Protein 3ZSU (pdb70)

Foldseek 3Di:
DDDADPVLVVLLVVLVVLLVVLVVCLVVLLVCLLVLVVVVNVVSCVPSVVSSLVSLVSNLVSDDPVLRPQLVVLSVQLVVLSVQLVVCSVVSHSVSNVVSSVSNVVSVVSSVVSDDDD

GO terms:
  GO:0031676 plasma membrane-derived thylakoid membrane (C, EXP)

Organism: Thermosynechococcus vestitus (strain NIES-2133 / IAM M-273 / BP-1) (NCBI:txid197221)

Radius of gyration: 15.17 Å; Cα contacts (8 Å, |Δi|>4): 132; chains: 1; bounding box: 46×20×32 Å

InterPro domains:
  IPR008797 Oxygen-evolving enhancer protein 3 [PF05757] (5-149)
  IPR017487 Photosystem II PsbQ, cyanobacteria [TIGR03042] (7-149)
  IPR023222 PsbQ-like domain superfamily [G3DSA:1.20.120.290] (23-152)
  IPR023222 PsbQ-like domain superfamily [SSF101112] (45-149)

Sequence (118 aa):
PPTYSELQITRIQDYLRDIEKNAERFADLEVSVAKGDWQEARNIMRGPLGEMLMMDMRALNRNLLAKDQPTPTALTRRALTDDFLKIDQQGADLDSVTVAQEGFREAEADFKAYLNNSLPEL

B-factor: mean 22.83, std 10.62, range [11.5, 71.61]

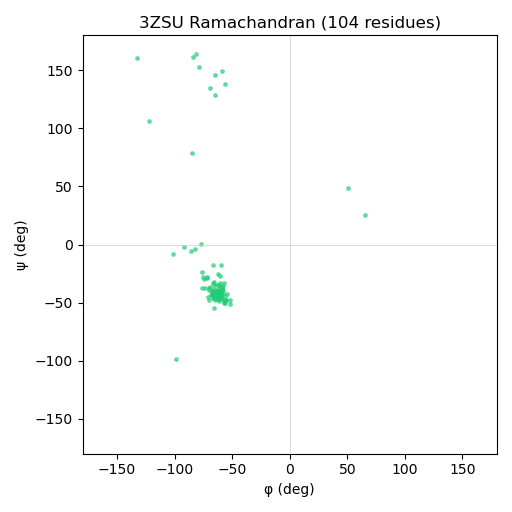Nearest PDB structures (foldseek):
  3zsu-assembly1_A  TM=1.009E+00  e=3.469E-16  Thermosynechococcus vestitus BP-1
  7n8o-assembly1_Q  TM=8.915E-01  e=2.646E-06  Synechocystis sp. PCC 6803 substr. Kazusa
  1nze-assembly1_A  TM=8.812E-01  e=1.238E-03  Spinacia oleracea
  1vyk-assembly1_A  TM=9.162E-01  e=1.987E-03  Spinacia oleracea
  4yuu-assembly3_Q2  TM=8.510E-01  e=5.394E-03  Cyanidium caldarium

Structure (mmCIF, N/CA/C/O backbone):
data_3ZSU
#
_entry.id   3ZSU
#
_cell.length_a   47.165
_cell.length_b   47.165
_cell.length_c   106.700
_cell.angle_alpha   90.00
_cell.angle_beta   90.00
_cell.angle_gamma   120.00
#
_symmetry.space_group_name_H-M   'P 31 2 1'
#
loop_
_entity.id
_entity.type
_entity.pdbx_description
1 polymer 'TLL2057 PROTEIN'
2 non-polymer 'SULFATE ION'
3 water water
#
loop_
_atom_site.group_PDB
_atom_site.id
_atom_site.type_symbol
_atom_site.label_atom_id
_atom_site.label_alt_id
_atom_site.label_comp_id
_atom_site.label_asym_id
_atom_site.label_entity_id
_atom_site.label_seq_id
_atom_site.pdbx_PDB_ins_code
_atom_site.Cartn_x
_atom_site.Cartn_y
_atom_site.Cartn_z
_atom_site.occupancy
_atom_site.B_iso_or_equiv
_atom_site.auth_seq_id
_atom_site.auth_comp_id
_atom_site.auth_asym_id
_atom_site.auth_atom_id
_atom_site.pdbx_PDB_model_num
ATOM 1 N N . PRO A 1 12 ? 34.008 19.028 7.330 1.00 69.22 34 PRO A N 1
ATOM 2 C CA . PRO A 1 12 ? 32.641 19.281 6.867 1.00 67.84 34 PRO A CA 1
ATOM 3 C C . PRO A 1 12 ? 32.436 18.867 5.373 1.00 63.41 34 PRO A C 1
ATOM 4 O O . PRO A 1 12 ? 33.176 19.323 4.495 1.00 61.96 34 PRO A O 1
ATOM 8 N N . PRO A 1 13 ? 31.427 18.022 5.097 1.00 60.00 35 PRO A N 1
ATOM 9 C CA . PRO A 1 13 ? 31.272 17.412 3.759 1.00 55.37 35 PRO A CA 1
ATOM 10 C C . PRO A 1 13 ? 31.170 18.414 2.622 1.00 50.72 35 PRO A C 1
ATOM 11 O O . PRO A 1 13 ? 30.490 19.430 2.729 1.00 51.38 35 PRO A O 1
ATOM 15 N N . THR A 1 14 ? 31.846 18.114 1.527 1.00 45.02 36 THR A N 1
ATOM 16 C CA . THR A 1 14 ? 31.710 18.899 0.319 1.00 40.78 36 THR A CA 1
ATOM 17 C C . THR A 1 14 ? 31.523 17.896 -0.829 1.00 33.69 36 THR A C 1
ATOM 18 O O . THR A 1 14 ? 31.883 16.718 -0.700 1.00 31.41 36 THR A O 1
ATOM 22 N N . TYR A 1 15 ? 30.995 18.372 -1.935 1.00 29.47 37 TYR A N 1
ATOM 23 C CA . TYR A 1 15 ? 30.825 17.562 -3.116 1.00 26.16 37 TYR A CA 1
ATOM 24 C C . TYR A 1 15 ? 32.158 17.209 -3.752 1.00 26.91 37 TYR A C 1
ATOM 25 O O . TYR A 1 15 ? 32.953 18.110 -3.962 1.00 27.66 37 TYR A O 1
ATOM 34 N N . SER A 1 16 ? 32.324 15.950 -4.119 1.00 22.74 38 SER A N 1
ATOM 35 C CA . SER A 1 16 ? 33.490 15.536 -4.942 1.00 23.73 38 SER A CA 1
ATOM 36 C C . SER A 1 16 ? 33.296 15.806 -6.397 1.00 24.17 38 SER A C 1
ATOM 37 O O . SER A 1 16 ? 32.149 15.965 -6.859 1.00 22.01 38 SER A O 1
ATOM 40 N N . GLU A 1 17 ? 34.382 15.786 -7.169 1.00 23.42 39 GLU A N 1
ATOM 41 C CA . GLU A 1 17 ? 34.278 15.959 -8.636 1.00 24.90 39 GLU A CA 1
ATOM 42 C C . GLU A 1 17 ? 33.410 14.896 -9.275 1.00 22.39 39 GLU A C 1
ATOM 43 O O . GLU A 1 17 ? 32.626 15.136 -10.218 1.00 22.93 39 GLU A O 1
ATOM 49 N N . LEU A 1 18 ? 33.510 13.687 -8.767 1.00 20.63 40 LEU A N 1
ATOM 50 C CA . LEU A 1 18 ? 32.715 12.635 -9.294 1.00 20.13 40 LEU A CA 1
ATOM 51 C C . LEU A 1 18 ? 31.245 12.886 -9.047 1.00 19.34 40 LEU A C 1
ATOM 52 O O . LEU A 1 18 ? 30.441 12.722 -9.966 1.00 19.04 40 LEU A O 1
ATOM 57 N N . GLN A 1 19 ? 30.902 13.280 -7.827 1.00 19.65 41 GLN A N 1
ATOM 58 C CA . GLN A 1 19 ? 29.484 13.536 -7.570 1.00 19.44 41 GLN A CA 1
ATOM 59 C C . GLN A 1 19 ? 28.989 14.633 -8.453 1.00 19.77 41 GLN A C 1
ATOM 60 O O . GLN A 1 19 ? 27.863 14.557 -9.022 1.00 18.31 41 GLN A O 1
ATOM 66 N N . ILE A 1 20 ? 29.756 15.707 -8.576 1.00 18.83 42 ILE A N 1
ATOM 67 C CA . ILE A 1 20 ? 29.357 16.850 -9.353 1.00 21.00 42 ILE A CA 1
ATOM 68 C C . ILE A 1 20 ? 29.106 16.490 -10.805 1.00 21.24 42 ILE A C 1
ATOM 69 O O . ILE A 1 20 ? 28.018 16.878 -11.374 1.00 20.23 42 ILE A O 1
ATOM 74 N N . THR A 1 21 ? 30.021 15.710 -11.402 1.00 19.33 43 THR A N 1
ATOM 75 C CA . THR A 1 21 ? 29.854 15.307 -12.780 1.00 22.44 43 THR A CA 1
ATOM 76 C C . THR A 1 21 ? 28.601 14.375 -12.979 1.00 19.28 43 THR A C 1
ATOM 77 O O . THR A 1 21 ? 27.904 14.483 -13.976 1.00 18.89 43 THR A O 1
ATOM 81 N N . ARG A 1 22 ? 28.400 13.456 -12.035 1.00 18.13 44 ARG A N 1
ATOM 82 C CA . ARG A 1 22 ? 27.235 12.592 -12.125 1.00 17.64 44 ARG A CA 1
ATOM 83 C C . ARG A 1 22 ? 25.949 13.401 -12.004 1.00 18.13 44 ARG A C 1
ATOM 84 O O . ARG A 1 22 ? 24.997 13.173 -12.750 1.00 17.18 44 ARG A O 1
ATOM 92 N N . ILE A 1 23 ? 25.896 14.324 -11.075 1.00 16.12 45 ILE A N 1
ATOM 93 C CA . ILE A 1 23 ? 24.719 15.205 -10.886 1.00 16.04 45 ILE A CA 1
ATOM 94 C C . ILE A 1 23 ? 24.410 15.970 -12.159 1.00 16.46 45 ILE A C 1
ATOM 95 O O . ILE A 1 23 ? 23.272 16.094 -12.625 1.00 16.93 45 ILE A O 1
ATOM 100 N N . GLN A 1 24 ? 25.441 16.576 -12.731 1.00 16.39 46 GLN A N 1
ATOM 101 C CA . GLN A 1 24 ? 25.318 17.315 -13.963 1.00 16.37 46 GLN A CA 1
ATOM 102 C C . GLN A 1 24 ? 24.731 16.456 -15.083 1.00 17.38 46 GLN A C 1
ATOM 103 O O . GLN A 1 24 ? 23.784 16.868 -15.762 1.00 15.75 46 GLN A O 1
ATOM 109 N N . ASP A 1 25 ? 25.213 15.221 -15.215 1.00 16.33 47 ASP A N 1
ATOM 110 C CA . ASP A 1 25 ? 24.742 14.354 -16.272 1.00 19.32 47 ASP A CA 1
ATOM 111 C C . ASP A 1 25 ? 23.286 13.887 -16.018 1.00 17.04 47 ASP A C 1
ATOM 112 O O . ASP A 1 25 ? 22.460 13.840 -16.923 1.00 16.45 47 ASP A O 1
ATOM 117 N N . TYR A 1 26 ? 22.955 13.467 -14.799 1.00 14.89 48 TYR A N 1
ATOM 118 C CA . TYR A 1 26 ? 21.596 13.072 -14.510 1.00 14.93 48 TYR A CA 1
ATOM 119 C C . TYR A 1 26 ? 20.632 14.223 -14.685 1.00 13.88 48 TYR A C 1
ATOM 120 O O . TYR A 1 26 ? 19.559 14.039 -15.206 1.00 14.02 48 TYR A O 1
ATOM 129 N N . LEU A 1 27 ? 21.023 15.417 -14.238 1.00 14.18 49 LEU A N 1
ATOM 130 C CA . LEU A 1 27 ? 20.140 16.605 -14.380 1.00 13.58 49 LEU A CA 1
ATOM 131 C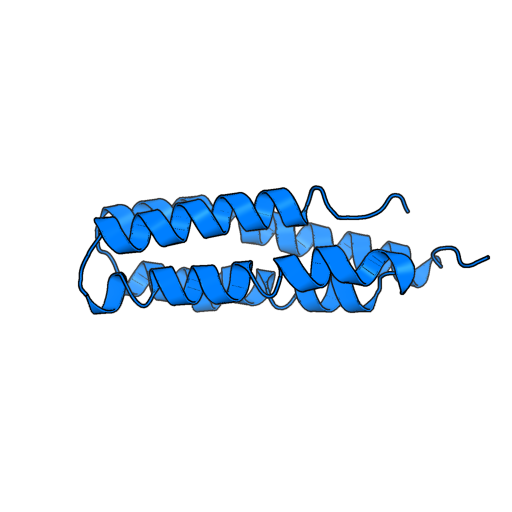 C . LEU A 1 27 ? 19.890 16.944 -15.842 1.00 14.31 49 LEU A C 1
ATOM 132 O O . LEU A 1 27 ? 18.785 17.273 -16.222 1.00 13.75 49 LEU A O 1
ATOM 137 N N . ARG A 1 28 ? 20.892 16.737 -16.669 1.00 14.27 50 ARG A N 1
ATOM 138 C CA . ARG A 1 28 ? 20.732 16.968 -18.134 1.00 15.31 50 ARG A CA 1
ATOM 139 C C . ARG A 1 28 ? 19.648 16.029 -18.634 1.00 16.51 50 ARG A C 1
ATOM 140 O O . ARG A 1 28 ? 18.767 16.411 -19.403 1.00 16.18 50 ARG A O 1
ATOM 148 N N . ASP A 1 29 ? 19.712 14.783 -18.260 1.00 15.71 51 ASP A N 1
ATOM 149 C CA . ASP A 1 29 ? 18.790 13.822 -18.749 1.00 17.01 51 ASP A CA 1
ATOM 150 C C . ASP A 1 29 ? 17.405 14.054 -18.201 1.00 15.24 51 ASP A C 1
ATOM 151 O O . ASP A 1 29 ? 16.399 13.858 -18.887 1.00 15.80 51 ASP A O 1
ATOM 156 N N . ILE A 1 30 ? 17.315 14.472 -16.944 1.00 14.07 52 ILE A N 1
ATOM 157 C CA . ILE A 1 30 ? 16.043 14.762 -16.289 1.00 13.54 52 ILE A CA 1
ATOM 158 C C . ILE A 1 30 ? 15.404 15.892 -17.072 1.00 13.94 52 ILE A C 1
ATOM 159 O O . ILE A 1 30 ? 14.190 15.826 -17.373 1.00 14.53 52 ILE A O 1
ATOM 164 N N . GLU A 1 31 ? 16.138 16.945 -17.355 1.00 13.77 53 GLU A N 1
ATOM 165 C CA . GLU A 1 31 ? 15.510 18.119 -17.979 1.00 13.52 53 GLU A CA 1
ATOM 166 C C . GLU A 1 31 ? 15.153 17.840 -19.430 1.00 14.85 53 GLU A C 1
ATOM 167 O O . GLU A 1 31 ? 14.120 18.322 -19.921 1.00 16.01 53 GLU A O 1
ATOM 173 N N . LYS A 1 32 ? 15.875 16.979 -20.084 1.00 15.00 54 LYS A N 1
ATOM 174 C CA . LYS A 1 32 ? 15.547 16.634 -21.476 1.00 15.64 54 LYS A CA 1
ATOM 175 C C . LYS A 1 32 ? 14.231 15.807 -21.479 1.00 16.11 54 LYS A C 1
ATOM 176 O O . LYS A 1 32 ? 13.283 16.156 -22.226 1.00 16.70 54 LYS A O 1
ATOM 182 N N . ASN A 1 33 ? 14.156 14.790 -20.603 1.00 15.02 55 ASN A N 1
ATOM 183 C CA . ASN A 1 33 ? 12.951 13.982 -20.547 1.00 14.94 55 ASN A CA 1
ATOM 184 C C . ASN A 1 33 ? 11.748 14.805 -20.051 1.00 14.84 55 ASN A C 1
ATOM 185 O O . ASN A 1 33 ? 10.621 14.553 -20.499 1.00 15.49 55 ASN A O 1
ATOM 190 N N . ALA A 1 34 ? 11.965 15.777 -19.181 1.00 13.28 56 ALA A N 1
ATOM 191 C CA . ALA A 1 34 ? 10.896 16.655 -18.667 1.00 12.90 56 ALA A CA 1
ATOM 192 C C . ALA A 1 34 ? 10.186 17.444 -19.729 1.00 14.25 56 ALA A C 1
ATOM 193 O O . ALA A 1 34 ? 9.036 17.912 -19.535 1.00 14.56 56 ALA A O 1
ATOM 195 N N . GLU A 1 35 ? 10.788 17.568 -20.905 1.00 15.05 57 GLU A N 1
ATOM 196 C CA . GLU A 1 35 ? 10.113 18.243 -22.018 1.00 15.73 57 GLU A CA 1
ATOM 197 C C . GLU A 1 35 ? 8.809 17.495 -22.362 1.00 16.31 57 GLU A C 1
ATOM 198 O O . GLU A 1 35 ? 7.852 18.096 -22.888 1.00 18.56 57 GLU A O 1
ATOM 204 N N . ARG A 1 36 ? 8.767 16.201 -22.088 1.00 15.04 58 ARG A N 1
ATOM 205 C CA . ARG A 1 36 ? 7.569 15.440 -22.406 1.00 15.79 58 ARG A CA 1
ATOM 206 C C . ARG A 1 36 ? 6.429 15.639 -21.439 1.00 14.38 58 ARG A C 1
ATOM 207 O O . ARG A 1 36 ? 5.322 15.068 -21.698 1.00 14.91 58 ARG A O 1
ATOM 215 N N . PHE A 1 37 ? 6.580 16.473 -20.401 1.00 13.66 59 PHE A N 1
ATOM 216 C CA . PHE A 1 37 ? 5.398 16.880 -19.626 1.00 13.55 59 PHE A CA 1
ATOM 217 C C . PHE A 1 37 ? 4.351 17.522 -20.507 1.00 13.73 59 PHE A C 1
ATOM 218 O O . PHE A 1 37 ? 3.146 17.351 -20.285 1.00 14.20 59 PHE A O 1
ATOM 226 N N . ALA A 1 38 ? 4.769 18.242 -21.550 1.00 14.58 60 ALA A N 1
ATOM 227 C CA . ALA A 1 38 ? 3.806 18.921 -22.384 1.00 16.36 60 ALA A CA 1
ATOM 228 C C . ALA A 1 38 ? 2.942 17.918 -23.151 1.00 15.80 60 ALA A C 1
ATOM 229 O O . ALA A 1 38 ? 1.710 18.068 -23.220 1.00 16.31 60 ALA A O 1
ATOM 231 N N . ASP A 1 39 ? 3.597 16.918 -23.744 1.00 16.65 61 ASP A N 1
ATOM 232 C CA . ASP A 1 39 ? 2.895 15.862 -24.430 1.00 19.05 61 ASP A CA 1
ATOM 233 C C . ASP A 1 39 ? 1.976 15.074 -23.487 1.00 16.09 61 ASP A C 1
ATOM 234 O O . ASP A 1 39 ? 0.865 14.695 -23.871 1.00 16.60 61 ASP A O 1
ATOM 239 N N . LEU A 1 40 ? 2.389 14.899 -22.253 1.00 14.51 62 LEU A N 1
ATOM 240 C CA . LEU A 1 40 ? 1.561 14.176 -21.310 1.00 13.88 62 LEU A CA 1
ATOM 241 C C . LEU A 1 40 ? 0.298 15.001 -21.094 1.00 13.56 62 LEU A C 1
ATOM 242 O O . LEU A 1 40 ? -0.836 14.460 -21.066 1.00 15.05 62 LEU A O 1
ATOM 247 N N . GLU A 1 41 ? 0.440 16.293 -20.861 1.00 14.19 63 GLU A N 1
ATOM 248 C CA . GLU A 1 41 ? -0.731 17.131 -20.583 1.00 14.17 63 GLU A CA 1
ATOM 249 C C . GLU A 1 41 ? -1.743 17.122 -21.738 1.00 14.76 63 GLU A C 1
ATOM 250 O O . GLU A 1 41 ? -2.943 17.078 -21.498 1.00 15.07 63 GLU A O 1
ATOM 256 N N . VAL A 1 42 ? -1.231 17.211 -22.969 1.00 14.45 64 VAL A N 1
ATOM 257 C CA . VAL A 1 42 ? -2.117 17.154 -24.149 1.00 16.40 64 VAL A CA 1
ATOM 258 C C . VAL A 1 42 ? -2.802 15.794 -24.232 1.00 16.02 64 VAL A C 1
ATOM 259 O O . VAL A 1 42 ? -4.010 15.758 -24.494 1.00 17.27 64 VAL A O 1
ATOM 263 N N . SER A 1 43 ? -2.075 14.691 -24.046 1.00 15.85 65 SER A N 1
ATOM 264 C CA . SER A 1 43 ? -2.680 13.374 -24.104 1.00 17.48 65 SER A CA 1
ATOM 265 C C . SER A 1 43 ? -3.747 13.179 -23.070 1.00 16.45 65 SER A C 1
ATOM 266 O O . SER A 1 43 ? -4.810 12.628 -23.342 1.00 17.69 65 SER A O 1
ATOM 269 N N . VAL A 1 44 ? -3.472 13.606 -21.864 1.00 15.54 66 VAL A N 1
ATOM 270 C CA . VAL A 1 44 ? -4.462 13.588 -20.811 1.00 15.37 66 VAL A CA 1
ATOM 271 C C . VAL A 1 44 ? -5.699 14.429 -21.152 1.00 16.55 66 VAL A C 1
ATOM 272 O O . VAL A 1 44 ? -6.844 13.919 -20.991 1.00 17.62 66 VAL A O 1
ATOM 276 N N . ALA A 1 45 ? -5.500 15.611 -21.712 1.00 16.29 67 ALA A N 1
ATOM 277 C CA . ALA A 1 45 ? -6.643 16.485 -22.093 1.00 18.06 67 ALA A CA 1
ATOM 278 C C . ALA A 1 45 ? -7.544 15.827 -23.102 1.00 18.47 67 ALA A C 1
ATOM 279 O O . ALA A 1 45 ? -8.773 16.029 -23.074 1.00 22.15 67 ALA A O 1
ATOM 281 N N . LYS A 1 46 ? -6.969 15.021 -23.979 1.00 19.20 68 LYS A N 1
ATOM 282 C CA . LYS A 1 46 ? -7.707 14.313 -25.043 1.00 22.36 68 LYS A CA 1
ATOM 283 C C . LYS A 1 46 ? -8.283 12.967 -24.540 1.00 22.40 68 LYS A C 1
ATOM 284 O O . LYS A 1 46 ? -9.004 12.276 -25.310 1.00 24.66 68 LYS A O 1
ATOM 290 N N . GLY A 1 47 ? -7.966 12.567 -23.302 1.00 21.26 69 GLY A N 1
ATOM 291 C CA . GLY A 1 47 ? -8.360 11.253 -22.826 1.00 21.19 69 GLY A CA 1
ATOM 292 C C . GLY A 1 47 ? -7.675 10.146 -23.578 1.00 23.03 69 GLY A C 1
ATOM 293 O O . GLY A 1 47 ? -8.240 8.991 -23.686 1.00 21.98 69 GLY A O 1
ATOM 294 N N . ASP A 1 48 ? -6.485 10.468 -24.149 1.00 21.54 70 ASP A N 1
ATOM 295 C CA . ASP A 1 48 ? -5.690 9.507 -24.850 1.00 22.44 70 ASP A CA 1
ATOM 296 C C . ASP A 1 48 ? -4.833 8.760 -23.888 1.00 20.61 70 ASP A C 1
ATOM 297 O O . ASP A 1 48 ? -3.603 8.997 -23.750 1.00 20.98 70 ASP A O 1
ATOM 302 N N . TRP A 1 49 ? -5.436 7.796 -23.206 1.00 21.45 71 TRP A N 1
ATOM 303 C CA . TRP A 1 49 ? -4.854 7.188 -22.060 1.00 20.07 71 TRP A CA 1
ATOM 304 C C . TRP A 1 49 ? -3.669 6.332 -22.441 1.00 22.20 71 TRP A C 1
ATOM 305 O O . TRP A 1 49 ? -2.674 6.255 -21.719 1.00 20.37 71 TRP A O 1
ATOM 316 N N . GLN A 1 50 ? -3.785 5.669 -23.574 1.00 23.57 72 GLN A N 1
ATOM 317 C CA . GLN A 1 50 ? -2.669 4.841 -24.056 1.00 26.58 72 GLN A CA 1
ATOM 318 C C . GLN A 1 50 ? -1.419 5.691 -24.261 1.00 24.45 72 GLN A C 1
ATOM 319 O O . GLN A 1 50 ? -0.342 5.302 -23.822 1.00 24.94 72 GLN A O 1
ATOM 325 N N . GLU A 1 51 ? -1.535 6.848 -24.863 1.00 23.94 73 GLU A N 1
ATOM 326 C CA . GLU A 1 51 ? -0.318 7.668 -25.048 1.00 23.25 73 GLU A CA 1
ATOM 327 C C . GLU A 1 51 ? 0.140 8.296 -23.768 1.00 20.74 73 GLU A C 1
ATOM 328 O O . GLU A 1 51 ? 1.334 8.338 -23.495 1.00 20.25 73 GLU A O 1
ATOM 334 N N . ALA A 1 52 ? -0.763 8.728 -22.928 1.00 18.97 74 ALA A N 1
ATOM 335 C CA . ALA A 1 52 ? -0.409 9.218 -21.606 1.00 18.43 74 ALA A CA 1
ATOM 336 C C . ALA A 1 52 ? 0.412 8.160 -20.809 1.00 18.81 74 ALA A C 1
ATOM 337 O O . ALA A 1 52 ? 1.435 8.463 -20.220 1.00 18.00 74 ALA A O 1
ATOM 339 N N . ARG A 1 53 ? -0.036 6.906 -20.779 1.00 19.48 75 ARG A N 1
ATOM 340 C CA . ARG A 1 53 ? 0.691 5.831 -20.072 1.00 20.45 75 ARG A CA 1
ATOM 341 C C . ARG A 1 53 ? 2.028 5.574 -20.757 1.00 20.52 75 ARG A C 1
ATOM 342 O O . ARG A 1 53 ? 3.000 5.401 -20.075 1.00 20.79 75 ARG A O 1
ATOM 350 N N . ASN A 1 54 ? 2.089 5.629 -22.077 1.00 20.14 76 ASN A N 1
ATOM 351 C CA . ASN A 1 54 ? 3.346 5.428 -22.798 1.00 21.75 76 ASN A CA 1
ATOM 352 C C . ASN A 1 54 ? 4.363 6.498 -22.379 1.00 20.02 76 ASN A C 1
ATOM 353 O O . ASN A 1 54 ? 5.552 6.198 -22.193 1.00 21.38 76 ASN A O 1
ATOM 358 N N . ILE A 1 55 ? 3.894 7.732 -22.243 1.00 18.14 77 ILE A N 1
ATOM 359 C CA . ILE A 1 55 ? 4.782 8.813 -21.834 1.00 16.57 77 ILE A CA 1
ATOM 360 C C . ILE A 1 55 ? 5.252 8.641 -20.409 1.00 16.96 77 ILE A C 1
ATOM 361 O O . ILE A 1 55 ? 6.433 8.876 -20.096 1.00 17.11 77 ILE A O 1
ATOM 366 N N . MET A 1 56 ? 4.349 8.267 -19.518 1.00 16.37 78 MET A N 1
ATOM 367 C CA . MET A 1 56 ? 4.684 8.108 -18.132 1.00 17.15 78 MET A CA 1
ATOM 368 C C . MET A 1 56 ? 5.616 6.972 -17.901 1.00 19.20 78 MET A C 1
ATOM 369 O O . MET A 1 56 ? 6.472 7.081 -17.046 1.00 18.70 78 MET A O 1
ATOM 374 N N . ARG A 1 57 ? 5.372 5.915 -18.613 1.00 18.93 79 ARG A N 1
ATOM 375 C CA . ARG A 1 57 ? 6.202 4.667 -18.500 1.00 22.97 79 ARG A CA 1
ATOM 376 C C . ARG A 1 57 ? 7.529 4.815 -19.166 1.00 21.80 79 ARG A C 1
ATOM 377 O O . ARG A 1 57 ? 8.513 4.158 -18.744 1.00 24.94 79 ARG A O 1
ATOM 385 N N . GLY A 1 58 ? 7.629 5.664 -20.196 1.00 21.06 80 GLY A N 1
ATOM 386 C CA . GLY A 1 58 ? 8.816 5.732 -21.098 1.00 20.98 80 GLY A CA 1
ATOM 387 C C . GLY A 1 58 ? 9.683 6.892 -20.636 1.00 19.02 80 GLY A C 1
ATOM 388 O O . GLY A 1 58 ? 10.387 6.749 -19.583 1.00 18.62 80 GLY A O 1
ATOM 389 N N . PRO A 1 59 ? 9.582 8.054 -21.281 1.00 18.31 81 PRO A N 1
ATOM 390 C CA . PRO A 1 59 ? 10.492 9.147 -20.974 1.00 17.56 81 PRO A CA 1
ATOM 391 C C . PRO A 1 59 ? 10.376 9.631 -19.537 1.00 17.23 81 PRO A C 1
ATOM 392 O O . PRO A 1 59 ? 11.379 9.968 -18.917 1.00 16.35 81 PRO A O 1
ATOM 396 N N . LEU A 1 60 ? 9.164 9.750 -19.026 1.00 16.48 82 LEU A N 1
ATOM 397 C CA . LEU A 1 60 ? 9.053 10.260 -17.653 1.00 15.12 82 LEU A CA 1
ATOM 398 C C . LEU A 1 60 ? 9.408 9.218 -16.670 1.00 17.16 82 LEU A C 1
ATOM 399 O O . LEU A 1 60 ? 9.789 9.539 -15.497 1.00 16.00 82 LEU A O 1
ATOM 404 N N . GLY A 1 61 ? 9.296 7.947 -17.028 1.00 17.41 83 GLY A N 1
ATOM 405 C CA . GLY A 1 61 ? 9.766 6.887 -16.141 1.00 19.39 83 GLY A CA 1
ATOM 406 C C . GLY A 1 61 ? 11.287 6.889 -16.057 1.00 17.88 83 GLY A C 1
ATOM 407 O O . GLY A 1 61 ? 11.869 6.722 -14.976 1.00 17.28 83 GLY A O 1
ATOM 408 N N . GLU A 1 62 ? 11.939 7.128 -17.174 1.00 17.56 84 GLU A N 1
ATOM 409 C CA . GLU A 1 62 ? 13.400 7.331 -17.247 1.00 17.59 84 GLU A CA 1
ATOM 410 C C . GLU A 1 62 ? 13.786 8.551 -16.411 1.00 16.16 84 GLU A C 1
ATOM 411 O O . GLU A 1 62 ? 14.748 8.531 -15.688 1.00 17.21 84 GLU A O 1
ATOM 417 N N . MET A 1 63 ? 13.007 9.627 -16.508 1.00 15.92 85 MET A N 1
ATOM 418 C CA . MET A 1 63 ? 13.237 10.791 -15.720 1.00 14.55 85 MET A CA 1
ATOM 419 C C . MET A 1 63 ? 13.262 10.453 -14.224 1.00 14.77 85 MET A C 1
ATOM 420 O O . MET A 1 63 ? 14.154 10.905 -13.500 1.00 14.50 85 MET A O 1
ATOM 425 N N . LEU A 1 64 ? 12.269 9.691 -13.775 1.00 14.05 86 LEU A N 1
ATOM 426 C CA . LEU A 1 64 ? 12.204 9.293 -12.340 1.00 15.09 86 LEU A CA 1
ATOM 427 C C . LEU A 1 64 ? 13.445 8.455 -11.957 1.00 15.42 86 LEU A C 1
ATOM 428 O O . LEU A 1 64 ? 14.012 8.623 -10.875 1.00 15.02 86 LEU A O 1
ATOM 433 N N A MET A 1 65 ? 13.871 7.552 -12.833 0.50 15.43 87 MET A N 1
ATOM 434 N N B MET A 1 65 ? 13.874 7.549 -12.833 0.50 15.60 87 MET A N 1
ATOM 435 C CA A MET A 1 65 ? 15.047 6.761 -12.562 0.50 16.73 87 MET A CA 1
ATOM 436 C CA B MET A 1 65 ? 15.062 6.760 -12.569 0.50 17.23 87 MET A CA 1
ATOM 437 C C A MET A 1 65 ? 16.285 7.658 -12.424 0.50 15.81 87 MET A C 1
ATOM 438 C C B MET A 1 65 ? 16.295 7.658 -12.429 0.50 16.01 87 MET A C 1
ATOM 439 O O A MET A 1 65 ? 17.103 7.483 -11.510 0.50 17.25 87 MET A O 1
ATOM 440 O O B MET A 1 65 ? 17.131 7.473 -11.537 0.50 17.46 87 MET A O 1
ATOM 449 N N . ASP A 1 66 ? 16.359 8.668 -13.287 1.00 15.76 88 ASP A N 1
ATOM 450 C CA . ASP A 1 66 ? 17.462 9.642 -13.261 1.00 15.71 88 ASP A CA 1
ATOM 451 C C . ASP A 1 66 ? 17.428 10.483 -11.968 1.00 14.65 88 ASP A C 1
ATOM 452 O O . ASP A 1 66 ? 18.432 10.824 -11.429 1.00 15.33 88 ASP A O 1
ATOM 457 N N . MET A 1 67 ? 16.238 10.858 -11.500 1.00 13.41 89 MET A N 1
ATOM 458 C CA . MET A 1 67 ? 16.083 11.611 -10.254 1.00 13.48 89 MET A CA 1
ATOM 459 C C . MET A 1 67 ? 16.606 10.776 -9.115 1.00 13.24 89 MET A C 1
ATOM 460 O O . MET A 1 67 ? 17.288 11.242 -8.241 1.00 14.19 89 MET A O 1
ATOM 465 N N . ARG A 1 68 ? 16.203 9.507 -9.093 1.00 14.15 90 ARG A N 1
ATOM 466 C CA . ARG A 1 68 ? 16.634 8.646 -8.009 1.00 15.27 90 ARG A CA 1
ATOM 467 C C . ARG A 1 68 ? 18.137 8.511 -8.010 1.00 16.01 90 ARG A C 1
ATOM 468 O O . ARG A 1 68 ? 18.747 8.487 -6.930 1.00 16.26 90 ARG A O 1
ATOM 476 N N . ALA A 1 69 ? 18.720 8.406 -9.189 1.00 15.77 91 ALA A N 1
ATOM 477 C CA . ALA A 1 69 ? 20.182 8.274 -9.323 1.00 17.70 91 ALA A CA 1
ATOM 478 C C . ALA A 1 69 ? 20.855 9.547 -8.861 1.00 16.74 91 ALA A C 1
ATOM 479 O O . ALA A 1 69 ? 21.902 9.524 -8.148 1.00 17.50 91 ALA A O 1
ATOM 481 N N . LEU A 1 70 ? 20.340 10.680 -9.260 1.00 15.12 92 LEU A N 1
ATOM 482 C CA . LEU A 1 70 ? 20.871 11.995 -8.827 1.00 15.63 92 LEU A CA 1
ATOM 483 C C . LEU A 1 70 ? 20.852 12.033 -7.302 1.00 15.49 92 LEU A C 1
ATOM 484 O O . LEU A 1 70 ? 21.814 12.397 -6.644 1.00 15.24 92 LEU A O 1
ATOM 489 N N . ASN A 1 71 ? 19.716 11.688 -6.716 1.00 14.61 93 ASN A N 1
ATOM 490 C CA . ASN A 1 71 ? 19.514 11.814 -5.274 1.00 14.95 93 ASN A CA 1
ATOM 491 C C . ASN A 1 71 ? 20.569 10.985 -4.525 1.00 16.80 93 ASN A C 1
ATOM 492 O O . ASN A 1 71 ? 20.974 11.422 -3.456 1.00 16.59 93 ASN A O 1
ATOM 497 N N . ARG A 1 72 ? 20.884 9.818 -5.043 1.00 16.86 94 ARG A N 1
ATOM 498 C CA . ARG A 1 72 ? 21.884 8.941 -4.388 1.00 19.97 94 ARG A CA 1
ATOM 499 C C . ARG A 1 72 ? 23.220 9.619 -4.361 1.00 19.83 94 ARG A C 1
ATOM 500 O O . ARG A 1 72 ? 24.104 9.192 -3.564 1.00 22.69 94 ARG A O 1
ATOM 508 N N . ASN A 1 73 ? 23.525 10.559 -5.268 1.00 17.96 95 ASN A N 1
ATOM 509 C CA . ASN A 1 73 ? 24.795 11.213 -5.354 1.00 19.22 95 ASN A CA 1
ATOM 510 C C . ASN A 1 73 ? 24.866 12.487 -4.554 1.00 19.88 95 ASN A C 1
ATOM 511 O O . ASN A 1 73 ? 25.867 13.155 -4.541 1.00 21.03 95 ASN A O 1
ATOM 516 N N . LEU A 1 74 ? 23.783 12.906 -3.904 1.00 16.65 96 LEU A N 1
ATOM 517 C CA . LEU A 1 74 ? 23.801 14.048 -3.060 1.00 17.04 96 LEU A CA 1
ATOM 518 C C . LEU A 1 74 ? 24.395 13.777 -1.718 1.00 18.04 96 LEU A C 1
ATOM 519 O O . LEU A 1 74 ? 24.364 12.617 -1.229 1.00 19.57 96 LEU A O 1
ATOM 524 N N . LEU A 1 75 ? 24.957 14.824 -1.111 1.00 19.20 97 LEU A N 1
ATOM 525 C CA . LEU A 1 75 ? 25.400 14.690 0.274 1.00 19.33 97 LEU A CA 1
ATOM 526 C C . LEU A 1 75 ? 24.265 14.324 1.131 1.00 21.15 97 LEU A C 1
ATOM 527 O O . LEU A 1 75 ? 23.126 14.757 0.931 1.00 18.08 97 LEU A O 1
ATOM 532 N N . ALA A 1 76 ? 24.544 13.579 2.205 1.00 22.02 98 ALA A N 1
ATOM 533 C CA . ALA A 1 76 ? 23.418 13.151 3.036 1.00 22.28 98 ALA A CA 1
ATOM 534 C C . ALA A 1 76 ? 22.602 14.278 3.580 1.00 22.17 98 ALA A C 1
ATOM 535 O O . ALA A 1 76 ? 21.342 14.157 3.599 1.00 22.77 98 ALA A O 1
ATOM 537 N N . LYS A 1 77 ? 23.170 15.429 3.941 1.00 22.64 99 LYS A N 1
ATOM 538 C CA . LYS A 1 77 ? 22.356 16.531 4.420 1.00 24.80 99 LYS A CA 1
ATOM 539 C C . LYS A 1 77 ? 21.421 17.141 3.366 1.00 22.32 99 LYS A C 1
ATOM 540 O O . LYS A 1 77 ? 20.513 17.914 3.694 1.00 22.75 99 LYS A O 1
ATOM 546 N N . ASP A 1 78 ? 21.683 16.883 2.084 1.00 17.97 100 ASP A N 1
ATOM 547 C CA . ASP A 1 78 ? 20.971 17.464 0.964 1.00 16.93 100 ASP A CA 1
ATOM 548 C C . ASP A 1 78 ? 19.949 16.463 0.402 1.00 15.85 100 ASP A C 1
ATOM 549 O O . ASP A 1 78 ? 19.175 16.846 -0.480 1.00 16.33 100 ASP A O 1
ATOM 554 N N . GLN A 1 79 ? 19.957 15.239 0.859 1.00 15.43 101 GLN A N 1
ATOM 555 C CA . GLN A 1 79 ? 19.104 14.214 0.333 1.00 15.53 101 GLN A CA 1
ATOM 556 C C . GLN A 1 79 ? 17.618 14.215 0.722 1.00 14.79 101 GLN A C 1
ATOM 557 O O . GLN A 1 79 ? 16.777 13.877 -0.120 1.00 14.90 101 GLN A O 1
ATOM 563 N N . PRO A 1 80 ? 17.239 14.566 1.969 1.00 14.23 102 PRO A N 1
ATOM 564 C CA . PRO A 1 80 ? 15.829 14.410 2.329 1.00 14.22 102 PRO A CA 1
ATOM 565 C C . PRO A 1 80 ? 14.779 15.029 1.389 1.00 13.17 102 PRO A C 1
ATOM 566 O O . PRO A 1 80 ? 13.751 14.405 1.055 1.00 13.46 102 PRO A O 1
ATOM 570 N N . THR A 1 81 ? 14.989 16.290 1.090 1.00 13.80 103 THR A N 1
ATOM 571 C CA . THR A 1 81 ? 14.003 17.056 0.339 1.00 12.79 103 THR A CA 1
ATOM 572 C C . THR A 1 81 ? 13.839 16.534 -1.103 1.00 12.50 103 THR A C 1
ATOM 573 O O . THR A 1 81 ? 12.732 16.191 -1.511 1.00 12.78 103 THR A O 1
ATOM 577 N N . PRO A 1 82 ? 14.952 16.445 -1.866 1.0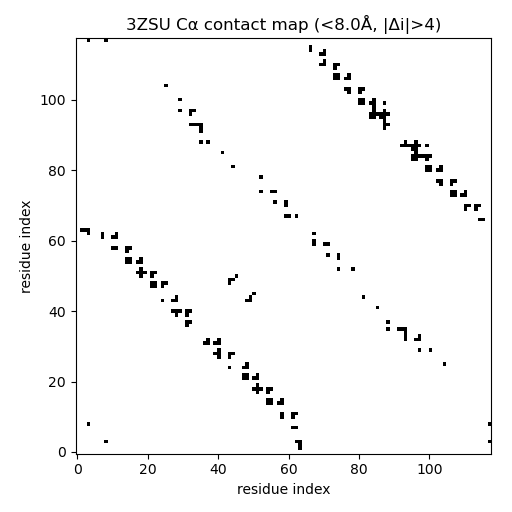0 12.43 104 PRO A N 1
ATOM 578 C CA . PRO A 1 82 ? 14.789 15.899 -3.232 1.00 12.03 104 PRO A CA 1
ATOM 579 C C . PRO A 1 82 ? 14.196 14.487 -3.199 1.00 12.60 104 PRO A C 1
ATOM 580 O O . PRO A 1 82 ? 13.400 14.144 -4.082 1.00 12.47 104 PRO A O 1
ATOM 584 N N . THR A 1 83 ? 14.579 13.621 -2.256 1.00 12.07 105 THR A N 1
ATOM 585 C CA . THR A 1 83 ? 14.052 12.275 -2.175 1.00 12.12 105 THR A CA 1
ATOM 586 C C . THR A 1 83 ? 12.567 12.274 -1.909 1.00 13.49 105 THR A C 1
ATOM 587 O O . THR A 1 83 ? 11.804 11.491 -2.504 1.00 13.51 105 THR A O 1
ATOM 591 N N . ALA A 1 84 ? 12.141 13.127 -0.968 1.00 12.13 106 ALA A N 1
ATOM 592 C CA . ALA A 1 84 ? 10.727 13.180 -0.674 1.00 12.77 106 ALA A CA 1
ATOM 593 C C . ALA A 1 84 ? 9.889 13.619 -1.873 1.00 12.28 106 ALA A C 1
ATOM 594 O O . ALA A 1 84 ? 8.788 13.150 -2.076 1.00 12.58 106 ALA A O 1
ATOM 596 N N . LEU A 1 85 ? 10.425 14.551 -2.607 1.00 12.28 107 LEU A N 1
ATOM 597 C CA . LEU A 1 85 ? 9.723 15.088 -3.754 1.00 11.50 107 LEU A CA 1
ATOM 598 C C . LEU A 1 85 ? 9.715 14.118 -4.921 1.00 12.79 107 LEU A C 1
ATOM 599 O O . LEU A 1 85 ? 8.754 14.081 -5.687 1.00 13.28 107 LEU A O 1
ATOM 604 N N . THR A 1 86 ? 10.740 13.282 -5.033 1.00 12.37 108 THR A N 1
ATOM 605 C CA . THR A 1 86 ? 10.740 12.207 -6.042 1.00 12.33 108 THR A CA 1
ATOM 606 C C . THR A 1 86 ? 9.677 11.192 -5.742 1.00 12.97 108 THR A C 1
ATOM 607 O O . THR A 1 86 ? 8.979 10.754 -6.652 1.00 13.36 108 THR A O 1
ATOM 611 N N A ARG A 1 87 ? 9.486 10.859 -4.470 0.50 13.32 109 ARG A N 1
ATOM 612 N N B ARG A 1 87 ? 9.503 10.846 -4.468 0.50 13.29 109 ARG A N 1
ATOM 613 C CA A ARG A 1 87 ? 8.403 9.961 -4.074 0.50 13.96 109 ARG A CA 1
ATOM 614 C CA B ARG A 1 87 ? 8.427 9.942 -4.053 0.50 13.90 109 ARG A CA 1
ATOM 615 C C A ARG A 1 87 ? 7.058 10.616 -4.333 0.50 14.72 109 ARG A C 1
ATOM 616 C C B ARG A 1 87 ? 7.058 10.601 -4.323 0.50 14.68 109 ARG A C 1
ATOM 617 O O A ARG A 1 87 ? 6.143 9.960 -4.816 0.50 14.59 109 ARG A O 1
ATOM 618 O O B ARG A 1 87 ? 6.126 9.933 -4.827 0.50 14.50 109 ARG A O 1
ATOM 633 N N . ALA A 1 88 ? 6.946 11.902 -4.030 1.00 13.44 110 ALA A N 1
ATOM 634 C CA . ALA A 1 88 ? 5.716 12.673 -4.312 1.00 14.15 110 ALA A CA 1
ATOM 635 C C . ALA A 1 88 ? 5.352 12.576 -5.802 1.00 14.09 110 ALA A C 1
ATOM 636 O O . ALA A 1 88 ? 4.198 12.323 -6.144 1.00 14.27 110 ALA A O 1
ATOM 638 N N . LEU A 1 89 ? 6.337 12.801 -6.659 1.00 12.76 111 LEU A N 1
ATOM 639 C CA . LEU A 1 89 ? 6.106 12.830 -8.092 1.00 12.55 111 LEU A CA 1
ATOM 640 C C . LEU A 1 89 ? 5.677 11.432 -8.549 1.00 12.88 111 LEU A C 1
ATOM 641 O O . LEU A 1 89 ? 4.799 11.275 -9.406 1.00 13.63 111 LEU A O 1
ATOM 646 N N . THR A 1 90 ? 6.356 10.387 -8.054 1.00 13.17 112 THR A N 1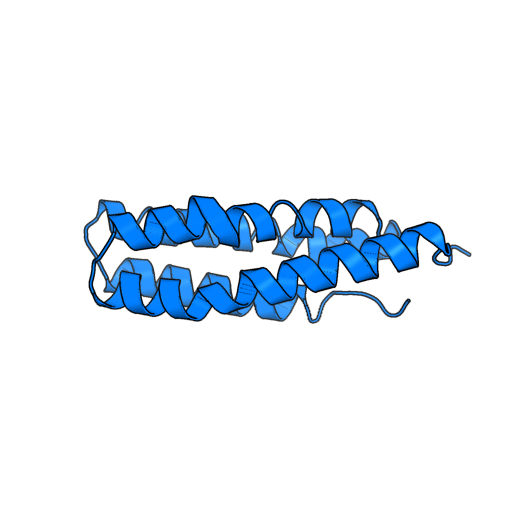
ATOM 647 C CA . THR A 1 90 ? 5.966 8.985 -8.358 1.00 15.49 112 THR A CA 1
ATOM 648 C C . THR A 1 90 ? 4.498 8.735 -8.077 1.00 15.76 112 THR A C 1
ATOM 649 O O . THR A 1 90 ? 3.741 8.221 -8.887 1.00 16.60 112 THR A O 1
ATOM 653 N N . ASP A 1 91 ? 4.067 9.179 -6.902 1.00 16.65 113 ASP A N 1
ATOM 654 C CA . ASP A 1 91 ? 2.663 9.059 -6.500 1.00 17.85 113 ASP A CA 1
ATOM 655 C C . ASP A 1 91 ? 1.716 9.931 -7.353 1.00 17.44 113 ASP A C 1
ATOM 656 O O . ASP A 1 91 ? 0.558 9.570 -7.667 1.00 18.20 113 ASP A O 1
ATOM 661 N N . ASP A 1 92 ? 2.179 11.104 -7.820 1.00 15.95 114 ASP A N 1
ATOM 662 C CA . ASP A 1 92 ? 1.359 11.973 -8.738 1.00 14.90 114 ASP A CA 1
ATOM 663 C C . ASP A 1 92 ? 1.072 11.241 -10.061 1.00 14.50 114 ASP A C 1
ATOM 664 O O . ASP A 1 92 ? -0.002 11.292 -10.603 1.00 13.91 114 ASP A O 1
ATOM 669 N N . PHE A 1 93 ? 2.042 10.527 -10.585 1.00 13.86 115 PHE A N 1
ATOM 670 C CA . PHE A 1 93 ? 1.818 9.716 -11.788 1.00 15.32 115 PHE A CA 1
ATOM 671 C C . PHE A 1 93 ? 0.784 8.642 -11.518 1.00 16.49 115 PHE A C 1
ATOM 672 O O . PHE A 1 93 ? 0.014 8.367 -12.404 1.00 17.74 115 PHE A O 1
ATOM 680 N N . LEU A 1 94 ? 0.812 8.007 -10.376 1.00 17.97 116 LEU A N 1
ATOM 681 C CA . LEU A 1 94 ? -0.207 7.040 -9.995 1.00 19.82 116 LEU A CA 1
ATOM 682 C C . LEU A 1 94 ? -1.574 7.696 -9.974 1.00 19.69 116 LEU A C 1
ATOM 683 O O . LEU A 1 94 ? -2.586 7.089 -10.356 1.00 21.14 116 LEU A O 1
ATOM 688 N N . LYS A 1 95 ? -1.660 8.954 -9.553 1.00 17.08 117 LYS A N 1
ATOM 689 C CA . LYS A 1 95 ? -2.906 9.695 -9.561 1.00 17.68 117 LYS A CA 1
ATOM 690 C C . LYS A 1 95 ? -3.412 9.961 -10.988 1.00 16.76 117 LYS A C 1
ATOM 691 O O . LYS A 1 95 ? -4.622 9.848 -11.266 1.00 18.13 117 LYS A O 1
ATOM 697 N N . ILE A 1 96 ? -2.517 10.284 -11.908 1.00 14.32 118 ILE A N 1
ATOM 698 C CA . ILE A 1 96 ? -2.856 10.363 -13.281 1.00 15.39 118 ILE A CA 1
ATOM 699 C C . ILE A 1 96 ? -3.416 9.028 -13.815 1.00 17.48 118 ILE A C 1
ATOM 700 O O . ILE A 1 96 ? -4.402 8.993 -14.512 1.00 18.82 118 ILE A O 1
ATOM 705 N N . ASP A 1 97 ? -2.743 7.945 -13.479 1.00 16.40 119 ASP A N 1
ATOM 706 C CA . ASP A 1 97 ? -3.209 6.618 -13.874 1.00 20.84 119 ASP A CA 1
ATOM 707 C C . ASP A 1 97 ? -4.561 6.289 -13.288 1.00 21.28 119 ASP A C 1
ATOM 708 O O . ASP A 1 97 ? -5.406 5.690 -13.988 1.00 21.49 119 ASP A O 1
ATOM 713 N N A GLN A 1 98 ? -4.823 6.714 -12.048 0.50 20.39 120 GLN A N 1
ATOM 714 N N B GLN A 1 98 ? -4.801 6.681 -12.042 0.50 20.06 120 GLN A N 1
ATOM 715 C CA A GLN A 1 98 ? -6.173 6.536 -11.435 0.50 22.29 120 GLN A CA 1
ATOM 716 C CA B GLN A 1 98 ? -6.147 6.486 -11.488 0.50 21.82 120 GLN A CA 1
ATOM 717 C C A GLN A 1 98 ? -7.245 7.323 -12.160 0.50 20.75 120 GLN A C 1
ATOM 718 C C B GLN A 1 98 ? -7.154 7.236 -12.340 0.50 20.13 120 GLN A C 1
ATOM 719 O O A GLN A 1 98 ? -8.410 6.903 -12.213 0.50 20.37 120 GLN A O 1
ATOM 720 O O B GLN A 1 98 ? -8.151 6.651 -12.751 0.50 19.98 120 GLN A O 1
ATOM 731 N N . GLY A 1 99 ? -6.898 8.520 -12.658 1.00 18.55 121 GLY A N 1
ATOM 732 C CA . GLY A 1 99 ? -7.808 9.264 -13.540 1.00 20.11 121 GLY A CA 1
ATOM 733 C C . GLY A 1 99 ? -8.081 8.538 -14.835 1.00 20.79 121 GLY A C 1
ATOM 734 O O . GLY A 1 99 ? -9.216 8.449 -15.298 1.00 21.36 121 GLY A O 1
ATOM 735 N N . ALA A 1 100 ? -7.048 8.018 -15.456 1.00 18.51 122 ALA A N 1
ATOM 736 C CA . ALA A 1 100 ? -7.156 7.263 -16.692 1.00 19.84 122 ALA A CA 1
ATOM 737 C C . ALA A 1 100 ? -8.033 6.034 -16.526 1.00 21.87 122 ALA A C 1
ATOM 738 O O . ALA A 1 100 ? -8.920 5.771 -17.366 1.00 24.77 122 ALA A O 1
ATOM 740 N N . ASP A 1 101 ? -7.873 5.360 -15.405 1.00 23.68 123 ASP A N 1
ATOM 741 C CA . ASP A 1 101 ? -8.681 4.145 -15.110 1.00 26.55 123 ASP A CA 1
ATOM 742 C C . ASP A 1 101 ? -10.162 4.520 -14.946 1.00 27.42 123 ASP A C 1
ATOM 743 O O . ASP A 1 101 ? -11.069 3.688 -15.246 1.00 30.08 123 ASP A O 1
ATOM 748 N N . LEU A 1 102 ? -10.447 5.698 -14.393 1.00 24.72 124 LEU A N 1
ATOM 749 C CA . LEU A 1 102 ? -11.798 6.247 -14.212 1.00 25.52 124 LEU A CA 1
ATOM 750 C C . LEU A 1 102 ? -12.326 6.930 -15.479 1.00 26.10 124 LEU A C 1
ATOM 751 O O . LEU A 1 102 ? -13.488 7.406 -15.531 1.00 29.02 124 LEU A O 1
ATOM 756 N N . ASP A 1 103 ? -11.488 6.993 -16.509 1.00 24.87 125 ASP A N 1
ATOM 757 C CA . ASP A 1 103 ? -11.742 7.662 -17.754 1.00 25.08 125 ASP A CA 1
ATOM 758 C C . ASP A 1 103 ? -12.200 9.063 -17.391 1.00 23.43 125 ASP A C 1
ATOM 759 O O . ASP A 1 103 ? -13.203 9.604 -17.893 1.00 26.46 125 ASP A O 1
ATOM 764 N N . SER A 1 104 ? -11.452 9.732 -16.493 1.00 22.24 126 SER A N 1
ATOM 765 C CA . SER A 1 104 ? -11.769 11.074 -16.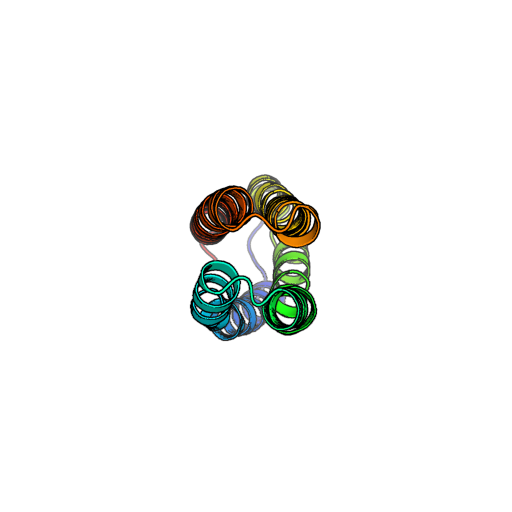134 1.00 21.44 126 SER A CA 1
ATOM 766 C C . SER A 1 104 ? -10.598 12.035 -16.402 1.00 20.64 126 SER A C 1
ATOM 767 O O . SER A 1 104 ? -9.616 12.038 -15.635 1.00 21.52 126 SER A O 1
ATOM 770 N N . VAL A 1 105 ? -10.739 12.832 -17.430 1.00 18.85 127 VAL A N 1
ATOM 771 C CA . VAL A 1 105 ? -9.801 13.961 -17.672 1.00 17.47 127 VAL A CA 1
ATOM 772 C C . VAL A 1 105 ? -9.688 14.859 -16.494 1.00 18.82 127 VAL A C 1
ATOM 773 O O . VAL A 1 105 ? -8.559 15.274 -16.133 1.00 18.75 127 VAL A O 1
ATOM 777 N N . THR A 1 106 ? -10.766 15.202 -15.835 1.00 19.25 128 THR A N 1
ATOM 778 C CA . THR A 1 106 ? -10.722 16.069 -14.731 1.00 19.79 128 THR A CA 1
ATOM 779 C C . THR A 1 106 ? -9.858 15.561 -13.524 1.00 19.62 128 THR A C 1
ATOM 780 O O . THR A 1 106 ? -9.000 16.284 -12.980 1.00 19.46 128 THR A O 1
ATOM 784 N N . VAL A 1 107 ? -10.016 14.275 -13.190 1.00 18.52 129 VAL A N 1
ATOM 785 C CA . VAL A 1 107 ? -9.237 13.680 -12.137 1.00 18.52 129 VAL A CA 1
ATOM 786 C C . VAL A 1 107 ? -7.726 13.582 -12.543 1.00 17.03 129 VAL A C 1
ATOM 787 O O . VAL A 1 107 ? -6.812 13.903 -11.759 1.00 19.06 129 VAL A O 1
ATOM 791 N N . ALA A 1 108 ? -7.516 13.188 -13.792 1.00 16.69 130 ALA A N 1
ATOM 792 C CA . ALA A 1 108 ? -6.154 13.042 -14.341 1.00 15.31 130 ALA A CA 1
ATOM 793 C C . ALA A 1 108 ? -5.449 14.347 -14.358 1.00 14.88 130 ALA A C 1
ATOM 794 O O . ALA A 1 108 ? -4.229 14.428 -14.060 1.00 15.24 130 ALA A O 1
ATOM 796 N N . GLN A 1 109 ? -6.141 15.421 -14.711 1.00 15.23 131 GLN A N 1
ATOM 797 C CA . GLN A 1 109 ? -5.460 16.747 -14.788 1.00 15.45 131 GLN A CA 1
ATOM 798 C C . GLN A 1 109 ? -5.136 17.280 -13.394 1.00 14.73 131 GLN A C 1
ATOM 799 O O . GLN A 1 109 ? -4.131 18.003 -13.230 1.00 14.76 131 GLN A O 1
ATOM 805 N N . GLU A 1 110 ? -5.874 16.943 -12.337 1.00 15.42 132 GLU A N 1
ATOM 806 C CA . GLU A 1 110 ? -5.495 17.272 -10.975 1.00 16.56 132 GLU A CA 1
ATOM 807 C C . GLU A 1 110 ? -4.156 16.553 -10.648 1.00 15.31 132 GLU A C 1
ATOM 808 O O . GLU A 1 110 ? -3.240 17.168 -10.119 1.00 17.60 132 GLU A O 1
ATOM 814 N N . GLY A 1 111 ? -4.001 15.287 -11.072 1.00 15.20 133 GLY A N 1
ATOM 815 C CA . GLY A 1 111 ? -2.750 14.591 -10.903 1.00 15.91 133 GLY A 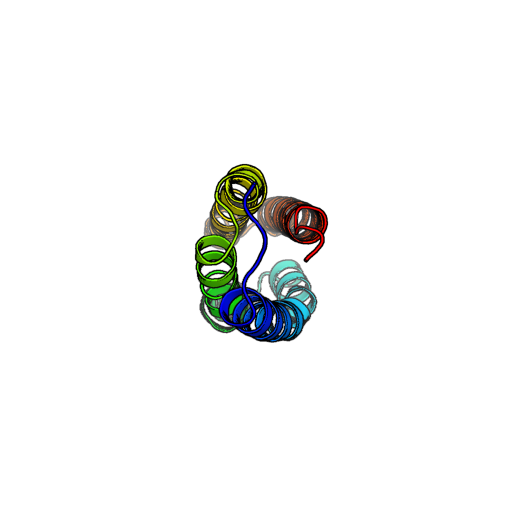CA 1
ATOM 816 C C . GLY A 1 111 ? -1.620 15.270 -11.666 1.00 13.44 133 GLY A C 1
ATOM 817 O O . GLY A 1 111 ? -0.487 15.407 -11.148 1.00 15.14 133 GLY A O 1
ATOM 818 N N . PHE A 1 112 ? -1.872 15.704 -12.915 1.00 13.05 134 PHE A N 1
ATOM 819 C CA . PHE A 1 112 ? -0.901 16.426 -13.683 1.00 12.45 134 PHE A CA 1
ATOM 820 C C . PHE A 1 112 ? -0.425 17.680 -12.989 1.00 12.51 134 PHE A C 1
ATOM 821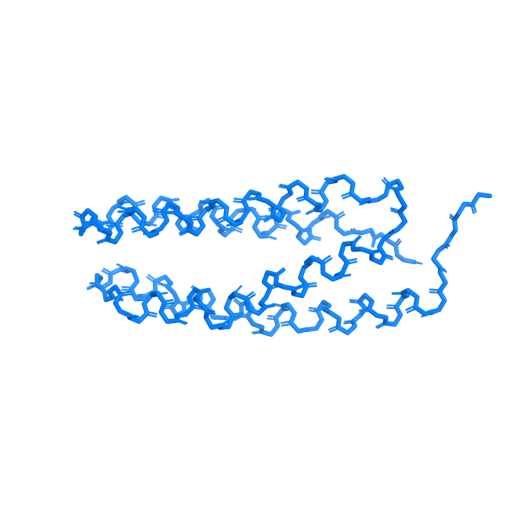 O O . PHE A 1 112 ? 0.760 18.031 -12.933 1.00 12.60 134 PHE A O 1
ATOM 829 N N . ARG A 1 113 ? -1.359 18.507 -12.494 1.00 12.33 135 ARG A N 1
ATOM 830 C CA . ARG A 1 113 ? -1.011 19.734 -11.801 1.00 13.07 135 ARG A CA 1
ATOM 831 C C . ARG A 1 113 ? -0.110 19.448 -10.575 1.00 12.69 135 ARG A C 1
ATOM 832 O O . ARG A 1 113 ? 0.866 20.165 -10.363 1.00 13.41 135 ARG A O 1
ATOM 840 N N . GLU A 1 114 ? -0.426 18.407 -9.844 1.00 13.31 136 GLU A N 1
ATOM 841 C CA . GLU A 1 114 ? 0.380 18.009 -8.681 1.00 13.80 136 GLU A CA 1
ATOM 842 C C . GLU A 1 114 ? 1.772 17.560 -9.134 1.00 12.78 136 GLU A C 1
ATOM 843 O O . GLU A 1 114 ? 2.774 17.933 -8.527 1.00 12.88 136 GLU A O 1
ATOM 849 N N . ALA A 1 115 ? 1.825 16.828 -10.248 1.00 12.86 137 ALA A N 1
ATOM 850 C CA . ALA A 1 115 ? 3.126 16.305 -10.776 1.00 12.91 137 ALA A CA 1
ATOM 851 C C . ALA A 1 115 ? 3.970 17.467 -11.202 1.00 12.69 137 ALA A C 1
ATOM 852 O O . ALA A 1 115 ? 5.179 17.526 -10.851 1.00 12.52 137 ALA A O 1
ATOM 854 N N . GLU A 1 116 ? 3.423 18.461 -11.937 1.00 12.89 138 GLU A N 1
ATOM 855 C CA . GLU A 1 116 ? 4.169 19.612 -12.396 1.00 14.64 138 GLU A CA 1
ATOM 856 C C . GLU A 1 116 ? 4.693 20.417 -11.172 1.00 13.33 138 GLU A C 1
ATOM 857 O O . GLU A 1 116 ? 5.876 20.842 -11.156 1.00 13.24 138 GLU A O 1
ATOM 863 N N . ALA A 1 117 ? 3.848 20.608 -10.132 1.00 12.71 139 ALA A N 1
ATOM 864 C CA . ALA A 1 117 ? 4.249 21.333 -8.966 1.00 13.21 139 ALA A CA 1
ATOM 865 C C . ALA A 1 117 ? 5.360 20.620 -8.183 1.00 12.43 139 ALA A C 1
ATOM 866 O O . ALA A 1 117 ? 6.297 21.275 -7.712 1.00 12.80 139 ALA A O 1
ATOM 868 N N . ASP A 1 118 ? 5.250 19.305 -8.048 1.00 12.38 140 ASP A N 1
ATOM 869 C CA . ASP A 1 118 ? 6.248 18.474 -7.357 1.00 12.23 140 ASP A CA 1
ATOM 870 C C . ASP A 1 118 ? 7.569 18.495 -8.128 1.00 12.16 140 ASP A C 1
ATOM 871 O O . ASP A 1 118 ? 8.601 18.593 -7.503 1.00 12.13 140 ASP A O 1
ATOM 876 N N . PHE A 1 119 ? 7.492 18.438 -9.465 1.00 12.23 141 PHE A N 1
ATOM 877 C CA . PHE A 1 119 ? 8.731 18.443 -10.266 1.00 12.29 141 PHE A CA 1
ATOM 878 C C . PHE A 1 119 ? 9.381 19.788 -10.150 1.00 12.31 141 PHE A C 1
ATOM 879 O O . PHE A 1 119 ? 10.651 19.834 -9.960 1.00 12.31 141 PHE A O 1
ATOM 887 N N . LYS A 1 120 ? 8.682 20.895 -10.228 1.00 12.41 142 LYS A N 1
ATOM 888 C CA . LYS A 1 120 ? 9.278 22.196 -10.066 1.00 12.54 142 LYS A CA 1
ATOM 889 C C . LYS A 1 120 ? 9.909 22.331 -8.683 1.00 12.43 142 LYS A C 1
ATOM 890 O O . LYS A 1 120 ? 11.042 22.878 -8.510 1.00 12.52 142 LYS A O 1
ATOM 896 N N . ALA A 1 121 ? 9.223 21.853 -7.656 1.00 12.35 143 ALA A N 1
ATOM 897 C CA . ALA A 1 121 ? 9.735 21.869 -6.288 1.00 12.38 143 ALA A CA 1
ATOM 898 C C . ALA A 1 121 ? 11.035 21.021 -6.194 1.00 12.30 143 ALA A C 1
ATOM 899 O O . ALA A 1 121 ? 11.967 21.420 -5.460 1.00 12.43 143 ALA A O 1
ATOM 901 N N . TYR A 1 122 ? 11.030 19.885 -6.870 1.00 12.19 144 TYR A N 1
ATOM 902 C CA . TYR A 1 122 ? 12.230 19.023 -6.8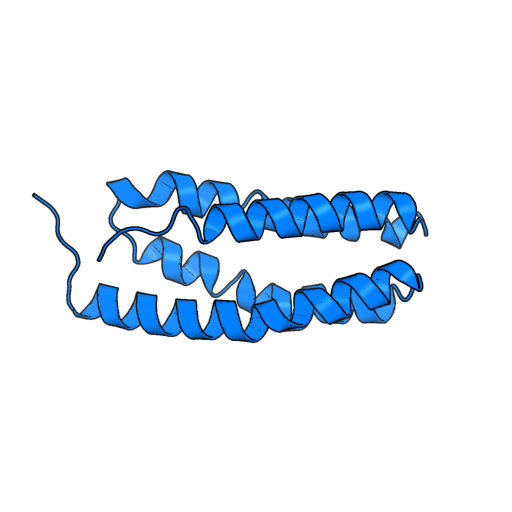99 1.00 12.22 144 TYR A CA 1
ATOM 903 C C . TYR A 1 122 ? 13.390 19.827 -7.437 1.00 12.32 144 TYR A C 1
ATOM 904 O O . TYR A 1 122 ? 14.504 19.843 -6.809 1.00 12.43 144 TYR A O 1
ATOM 913 N N . LEU A 1 123 ? 13.248 20.504 -8.574 1.00 12.37 145 LEU A N 1
ATOM 914 C CA . LEU A 1 123 ? 14.386 21.281 -9.127 1.00 12.95 145 LEU A CA 1
ATOM 915 C C . LEU A 1 123 ? 14.811 22.353 -8.168 1.00 13.31 145 LEU A C 1
ATOM 916 O O . LEU A 1 123 ? 15.997 22.579 -7.958 1.00 14.37 145 LEU A O 1
ATOM 921 N N A ASN A 1 124 ? 13.881 23.033 -7.516 0.50 12.67 146 ASN A N 1
ATOM 922 N N B ASN A 1 124 ? 13.862 23.007 -7.506 0.50 12.66 146 ASN A N 1
ATOM 923 C CA A ASN A 1 124 ? 14.237 24.058 -6.540 0.50 13.31 146 ASN A CA 1
ATOM 924 C CA B ASN A 1 124 ? 14.204 24.020 -6.517 0.50 13.96 146 ASN A CA 1
ATOM 925 C C A ASN A 1 124 ? 14.894 23.540 -5.260 0.50 14.49 146 ASN A C 1
ATOM 926 C C B ASN A 1 124 ? 15.020 23.506 -5.366 0.50 14.63 146 ASN A C 1
ATOM 927 O O A ASN A 1 124 ? 15.460 24.328 -4.459 0.50 17.19 146 ASN A O 1
ATOM 928 O O B ASN A 1 124 ? 15.860 24.256 -4.822 0.50 16.28 146 ASN A O 1
ATOM 937 N N . SER A 1 125 ? 14.804 22.221 -5.030 1.00 13.41 147 SER A N 1
ATOM 938 C CA . SER A 1 125 ? 15.409 21.580 -3.862 1.00 14.36 147 SER A CA 1
ATOM 939 C C . SER A 1 125 ? 16.895 21.164 -4.063 1.00 16.11 147 SER A C 1
ATOM 940 O O . SER A 1 125 ? 17.536 20.801 -3.082 1.00 18.39 147 SER A O 1
ATOM 943 N N . LEU A 1 126 ? 17.386 21.153 -5.299 1.00 15.48 148 LEU A N 1
ATOM 944 C CA . LEU A 1 126 ? 18.734 20.745 -5.607 1.00 16.71 148 LEU A CA 1
ATOM 945 C C . LEU A 1 126 ? 19.700 21.725 -4.970 1.00 19.16 148 LEU A C 1
ATOM 946 O O . LEU A 1 126 ? 19.465 22.939 -4.868 1.00 21.22 148 LEU A O 1
ATOM 951 N N . PRO A 1 127 ? 20.839 21.193 -4.546 1.00 19.52 149 PRO A N 1
ATOM 952 C CA . PRO A 1 127 ? 21.784 21.986 -3.796 1.00 24.20 149 PRO A CA 1
ATOM 953 C C . PRO A 1 127 ? 22.658 22.758 -4.688 1.00 26.22 149 PRO A C 1
ATOM 954 O O . PRO A 1 127 ? 22.897 22.409 -5.830 1.00 25.31 149 PRO A O 1
ATOM 958 N N . GLU A 1 128 ? 23.243 23.781 -4.047 1.00 30.20 150 GLU A N 1
ATOM 959 C CA . GLU A 1 128 ? 24.444 24.427 -4.534 1.00 33.91 150 GLU A CA 1
ATOM 960 C C . GLU A 1 128 ? 25.658 23.419 -4.517 1.00 33.66 150 GLU A C 1
ATOM 961 O O . GLU A 1 128 ? 25.882 22.715 -3.518 1.00 33.28 150 GLU A O 1
ATOM 967 N N . LEU A 1 129 ? 26.384 23.278 -5.622 1.00 32.93 151 LEU A N 1
ATOM 968 C CA . LEU A 1 129 ? 27.458 22.299 -5.706 1.00 32.22 151 LEU A CA 1
ATOM 969 C C . LEU A 1 129 ? 28.886 22.909 -5.446 1.00 35.83 151 LEU A C 1
ATOM 970 O O . LEU A 1 129 ? 29.766 22.108 -5.123 1.00 38.59 151 LEU A O 1
#

CATH classification: 1.20.120.290

Solvent-accessible surface area: 6696 Å² total; per-residue (Å²): 165,86,112,26,54,138,98,38,43,65,105,5,119,62,66,54,139,50,0,79,135,18,15,108,79,20,64,66,0,75,79,9,0,59,153,24,60,33,139,64,0,58,68,3,14,173,34,29,0,17,95,0,12,121,18,0,83,7,0,9,170,16,6,24,83,150,31,57,89,78,1,34,59,30,4,157,31,0,37,87,8,12,111,46,0,39,106,0,6,110,113,110,26,54,113,46,0,29,78,0,5,149,76,0,72,60,29,13,120,39,0,48,133,26,35,26,172,96

Secondary structure (DSSP, 8-state):
-----HHHHHHHHHHHHHHHHHHTTHHHHHHHHHTT-HHHHHHHHHTHHHHHHHHHHHHHHTS-GGGSHHHHHHHHHHHHHHHHHHHHHHTT-HHHHHHHHHHHHHHHHHHHHHPPP-